Protein AF-A0A0A9YC66-F1 (afdb_monomer)

Structure (mmCIF, N/CA/C/O backbone):
data_AF-A0A0A9YC66-F1
#
_entry.id   AF-A0A0A9YC66-F1
#
loop_
_atom_site.group_PDB
_atom_site.id
_atom_site.type_symbol
_atom_site.label_atom_id
_atom_site.label_alt_id
_atom_site.label_comp_id
_atom_site.label_asym_id
_atom_site.label_entity_id
_atom_site.label_seq_id
_atom_site.pdbx_PDB_ins_code
_atom_site.Cartn_x
_atom_site.Cartn_y
_atom_site.Cartn_z
_atom_site.occupancy
_atom_site.B_iso_or_equiv
_atom_site.auth_seq_id
_atom_site.auth_comp_id
_atom_site.auth_asym_id
_atom_site.auth_atom_id
_atom_site.pdbx_PDB_model_num
ATOM 1 N N . ARG A 1 1 ? 10.408 -22.198 -13.654 1.00 49.47 1 ARG A N 1
ATOM 2 C CA . ARG A 1 1 ? 8.947 -21.934 -13.705 1.00 49.47 1 ARG A CA 1
ATOM 3 C C . ARG A 1 1 ? 8.659 -21.438 -15.119 1.00 49.47 1 ARG A C 1
ATOM 5 O O . ARG A 1 1 ? 8.865 -20.261 -15.370 1.00 49.47 1 ARG A O 1
ATOM 12 N N . ASP A 1 2 ? 8.267 -22.330 -16.029 1.00 57.94 2 ASP A N 1
ATOM 13 C CA . ASP A 1 2 ? 7.979 -21.994 -17.432 1.00 57.94 2 ASP A CA 1
ATOM 14 C C . ASP A 1 2 ? 6.471 -21.823 -17.628 1.00 57.94 2 ASP A C 1
ATOM 16 O O . ASP A 1 2 ? 5.740 -22.777 -17.891 1.00 57.94 2 ASP A O 1
ATOM 20 N N . THR A 1 3 ? 5.976 -20.603 -17.436 1.00 71.38 3 THR A N 1
ATOM 21 C CA . THR A 1 3 ? 4.573 -20.258 -17.704 1.00 71.38 3 THR A CA 1
ATOM 22 C C . THR A 1 3 ? 4.463 -19.600 -19.075 1.00 71.38 3 THR A C 1
ATOM 24 O O . THR A 1 3 ? 5.039 -18.538 -19.286 1.00 71.38 3 THR A O 1
ATOM 27 N N . LYS A 1 4 ? 3.698 -20.204 -19.999 1.00 76.69 4 LYS A N 1
ATOM 28 C CA . LYS A 1 4 ? 3.458 -19.669 -21.359 1.00 76.69 4 LYS A CA 1
ATOM 29 C C . LYS A 1 4 ? 2.699 -18.335 -21.381 1.00 76.69 4 LYS A C 1
ATOM 31 O O . LYS A 1 4 ? 2.768 -17.621 -22.374 1.00 76.69 4 LYS A O 1
ATOM 36 N N . ILE A 1 5 ? 1.949 -18.029 -20.323 1.00 82.88 5 ILE A N 1
ATOM 37 C CA . ILE A 1 5 ? 1.134 -16.819 -20.184 1.00 82.88 5 ILE A CA 1
ATOM 38 C C . ILE A 1 5 ? 1.293 -16.330 -18.744 1.00 82.88 5 ILE A C 1
ATOM 40 O O . ILE A 1 5 ? 1.203 -17.128 -17.810 1.00 82.88 5 ILE A O 1
ATOM 44 N N . SER A 1 6 ? 1.541 -15.034 -18.571 1.00 82.88 6 SER A N 1
ATOM 45 C CA . SER A 1 6 ? 1.666 -14.384 -17.269 1.00 82.88 6 SER A CA 1
ATOM 46 C C . SER A 1 6 ? 0.745 -13.170 -17.182 1.00 82.88 6 SER A C 1
ATOM 48 O O . SER A 1 6 ? 0.393 -12.550 -18.185 1.00 82.88 6 SER A O 1
ATOM 50 N N . SER A 1 7 ? 0.352 -12.834 -15.958 1.00 85.62 7 SER A N 1
ATOM 51 C CA . SER A 1 7 ? -0.355 -11.601 -15.625 1.00 85.62 7 SER A CA 1
ATOM 52 C C . SER A 1 7 ? 0.414 -10.884 -14.527 1.00 85.62 7 SER A C 1
ATOM 54 O O . SER A 1 7 ? 0.885 -11.534 -13.593 1.00 85.62 7 SER A O 1
ATOM 56 N N . TRP A 1 8 ? 0.509 -9.563 -14.618 1.00 87.62 8 TRP A N 1
ATOM 57 C CA . TRP A 1 8 ? 1.162 -8.729 -13.614 1.00 87.62 8 TRP A CA 1
ATOM 58 C C . TRP A 1 8 ? 0.257 -7.579 -13.189 1.00 87.62 8 TRP A C 1
ATOM 60 O O . TRP A 1 8 ? -0.663 -7.164 -13.904 1.00 87.62 8 TRP A O 1
ATOM 70 N N . THR A 1 9 ? 0.522 -7.057 -11.997 1.00 91.69 9 THR A N 1
ATOM 71 C CA . THR A 1 9 ? -0.255 -5.964 -11.422 1.00 91.69 9 THR A CA 1
ATOM 72 C C . THR A 1 9 ? 0.134 -4.647 -12.087 1.00 91.69 9 THR A C 1
ATOM 74 O O . THR A 1 9 ? 1.216 -4.111 -11.872 1.00 91.69 9 THR A O 1
ATOM 77 N N . LYS A 1 10 ? -0.777 -4.075 -12.880 1.00 91.50 10 LYS A N 1
ATOM 78 C CA . LYS A 1 10 ? -0.546 -2.785 -13.552 1.00 91.50 10 LYS A CA 1
ATOM 79 C C . LYS A 1 10 ? -0.500 -1.608 -12.575 1.00 91.50 10 LYS A C 1
ATOM 81 O O . LYS A 1 10 ? 0.281 -0.668 -12.739 1.00 91.50 10 LYS A O 1
ATOM 86 N N . THR A 1 11 ? -1.422 -1.573 -11.615 1.00 95.62 11 THR A N 1
ATOM 87 C CA . THR A 1 11 ? -1.561 -0.465 -10.661 1.00 95.62 11 THR A CA 1
ATOM 88 C C . THR A 1 11 ? -2.307 -0.932 -9.421 1.00 95.62 11 THR A C 1
ATOM 90 O O . THR A 1 11 ? -3.395 -1.491 -9.532 1.00 95.62 11 THR A O 1
ATOM 93 N N . VAL A 1 12 ? -1.772 -0.609 -8.248 1.00 97.62 12 VAL A N 1
ATOM 94 C CA . VAL A 1 12 ? -2.478 -0.700 -6.970 1.00 97.62 12 VAL A CA 1
ATOM 95 C C . VAL A 1 12 ? -3.133 0.653 -6.701 1.00 97.62 12 VAL A C 1
ATOM 97 O O . VAL A 1 12 ? -2.485 1.698 -6.785 1.00 97.62 12 VAL A O 1
ATOM 100 N N . SER A 1 13 ? -4.437 0.654 -6.430 1.00 97.94 13 SER A N 1
ATOM 101 C CA . SER A 1 13 ? -5.196 1.868 -6.106 1.00 97.94 13 SER A CA 1
ATOM 102 C C . SER A 1 13 ? -5.698 1.783 -4.673 1.00 97.94 13 SER A C 1
ATOM 104 O O . SER A 1 13 ? -6.564 0.967 -4.377 1.00 97.94 13 SER A O 1
ATOM 106 N N . ILE A 1 14 ? -5.179 2.643 -3.805 1.00 97.12 14 ILE A N 1
ATOM 107 C CA . ILE A 1 14 ? -5.594 2.758 -2.409 1.00 97.12 14 ILE A CA 1
ATOM 108 C C . ILE A 1 14 ? -6.497 3.986 -2.301 1.00 97.12 14 ILE A C 1
ATOM 110 O O . ILE A 1 14 ? -6.152 5.063 -2.795 1.00 97.12 14 ILE A O 1
ATOM 114 N N . LYS A 1 15 ? -7.659 3.834 -1.668 1.00 96.62 15 LYS A N 1
ATOM 115 C CA . LYS A 1 15 ? -8.588 4.935 -1.400 1.00 96.62 15 LYS A CA 1
ATOM 116 C C . LYS A 1 15 ? -8.879 4.995 0.094 1.00 96.62 15 LYS A C 1
ATOM 118 O O . LYS A 1 15 ? -9.365 4.019 0.654 1.00 96.62 15 LYS A O 1
ATOM 123 N N . ILE A 1 16 ? -8.599 6.138 0.713 1.00 93.00 16 ILE A N 1
ATOM 124 C CA . ILE A 1 16 ? -8.855 6.403 2.134 1.00 93.00 16 ILE A CA 1
ATOM 125 C C . ILE A 1 16 ? -9.626 7.719 2.199 1.00 93.00 16 ILE A C 1
ATOM 127 O O . ILE A 1 16 ? -9.085 8.774 1.878 1.00 93.00 16 ILE A O 1
ATOM 131 N N . GLY A 1 17 ? -10.917 7.655 2.531 1.00 90.56 17 GLY A N 1
ATOM 132 C CA . GLY A 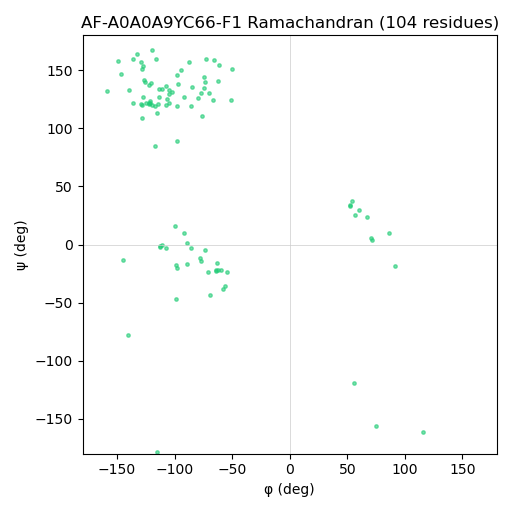1 17 ? -11.802 8.817 2.429 1.00 90.56 17 GLY A CA 1
ATOM 133 C C . GLY A 1 17 ? -11.808 9.406 1.010 1.00 90.56 17 GLY A C 1
ATOM 134 O O . GLY A 1 17 ? -12.181 8.728 0.045 1.00 90.56 17 GLY A O 1
ATOM 135 N N . LEU A 1 18 ? -11.385 10.669 0.890 1.00 91.88 18 LEU A N 1
ATOM 136 C CA . LEU A 1 18 ? -11.236 11.383 -0.386 1.00 91.88 18 LEU A CA 1
ATOM 137 C C . LEU A 1 18 ? -9.848 11.211 -1.019 1.00 91.88 18 LEU A C 1
ATOM 139 O O . LEU A 1 18 ? -9.687 11.467 -2.212 1.00 91.88 18 LEU A O 1
ATOM 143 N N . MET A 1 19 ? -8.857 10.763 -0.246 1.00 93.94 19 MET A N 1
ATOM 144 C CA . MET A 1 19 ? -7.498 10.580 -0.730 1.00 93.94 19 MET A CA 1
ATOM 145 C C . MET A 1 19 ? -7.403 9.340 -1.618 1.00 93.94 19 MET A C 1
ATOM 147 O O . MET A 1 19 ? -7.895 8.260 -1.277 1.00 93.94 19 MET A O 1
ATOM 151 N N . LYS A 1 20 ? -6.730 9.489 -2.760 1.00 97.56 20 LYS A N 1
ATOM 152 C CA . LYS A 1 20 ? -6.438 8.398 -3.692 1.00 97.56 20 LYS A CA 1
ATOM 153 C C . LYS A 1 20 ? -4.938 8.282 -3.910 1.00 97.56 20 LYS A C 1
ATOM 155 O O . LYS A 1 20 ? -4.309 9.217 -4.395 1.00 97.56 20 LYS A O 1
ATOM 160 N N . ILE A 1 21 ? -4.384 7.114 -3.613 1.00 98.12 21 ILE A N 1
ATOM 161 C CA . ILE A 1 21 ? -2.969 6.805 -3.803 1.00 98.12 21 ILE A CA 1
ATOM 162 C C . ILE A 1 21 ? -2.864 5.732 -4.881 1.00 98.12 21 ILE A C 1
ATOM 164 O O . ILE A 1 21 ? -3.518 4.692 -4.810 1.00 98.12 21 ILE A O 1
ATOM 168 N N . ASN A 1 22 ? -2.058 5.986 -5.905 1.00 98.50 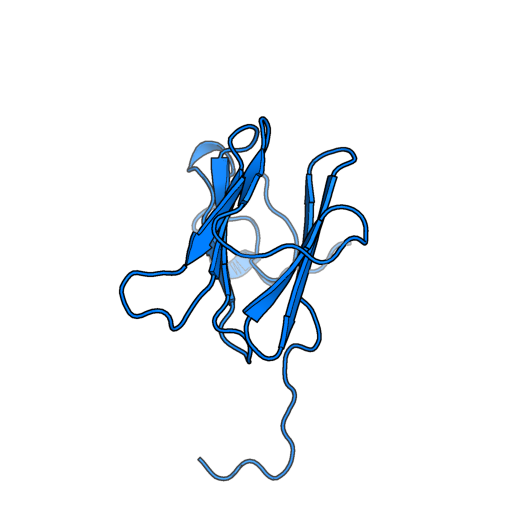22 ASN A N 1
ATOM 169 C CA . ASN A 1 22 ? -1.795 5.036 -6.975 1.00 98.50 22 ASN A CA 1
ATOM 170 C C . ASN A 1 22 ? -0.330 4.614 -6.944 1.00 98.50 22 ASN A C 1
ATOM 172 O O . ASN A 1 22 ? 0.556 5.450 -7.120 1.00 98.50 22 ASN A O 1
ATOM 176 N N . LEU A 1 23 ? -0.099 3.314 -6.781 1.00 98.12 23 LEU A N 1
ATOM 177 C CA . LEU A 1 23 ? 1.217 2.694 -6.864 1.00 98.12 23 LEU A CA 1
ATOM 178 C C . LEU A 1 23 ? 1.311 1.947 -8.194 1.00 98.12 23 LEU A C 1
ATOM 180 O O . LEU A 1 23 ? 0.468 1.108 -8.508 1.00 98.12 23 LEU A O 1
ATOM 184 N N . GLY A 1 24 ? 2.288 2.304 -9.018 1.00 97.31 24 GLY A N 1
ATOM 185 C CA . GLY A 1 24 ? 2.515 1.704 -10.328 1.00 97.31 24 GLY A CA 1
ATOM 186 C C . GLY A 1 24 ? 3.843 0.968 -10.413 1.00 97.31 24 GLY A C 1
ATOM 187 O O . GLY A 1 24 ? 4.618 0.926 -9.455 1.00 97.31 24 GLY A O 1
ATOM 188 N N . GLU A 1 25 ? 4.110 0.434 -11.603 1.00 95.38 25 GLU A N 1
ATOM 189 C CA . GLU A 1 25 ? 5.386 -0.196 -11.945 1.00 95.38 25 GLU A CA 1
ATOM 190 C C . GLU A 1 25 ? 6.586 0.691 -11.587 1.00 9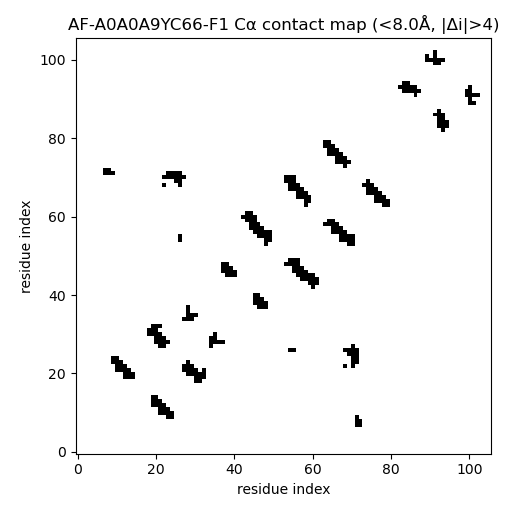5.38 25 GLU A C 1
ATOM 192 O O . GLU A 1 25 ? 6.496 1.928 -11.604 1.00 95.38 25 GLU A O 1
ATOM 197 N N . LYS A 1 26 ? 7.724 0.052 -11.287 1.00 94.31 26 LYS A N 1
ATOM 198 C CA . LYS A 1 26 ? 8.969 0.725 -10.877 1.00 94.31 26 LYS A CA 1
ATOM 199 C C . LYS A 1 26 ? 8.751 1.660 -9.679 1.00 94.31 26 LYS A C 1
ATOM 201 O O . LYS A 1 26 ? 9.304 2.757 -9.641 1.00 94.31 26 LYS A O 1
ATOM 206 N N . ARG A 1 27 ? 7.895 1.237 -8.737 1.00 96.00 27 ARG A N 1
ATOM 207 C CA . ARG A 1 27 ? 7.578 1.949 -7.484 1.00 96.00 27 ARG A CA 1
ATOM 208 C C . ARG A 1 27 ? 7.049 3.376 -7.682 1.00 96.00 27 ARG A C 1
ATOM 210 O O . ARG A 1 27 ? 7.172 4.227 -6.806 1.00 96.00 27 ARG A O 1
ATOM 217 N N . ARG A 1 28 ? 6.435 3.674 -8.832 1.00 97.12 28 ARG A N 1
ATOM 218 C CA . ARG A 1 28 ? 5.880 5.008 -9.103 1.00 97.12 28 ARG A CA 1
ATOM 219 C C . ARG A 1 28 ? 4.704 5.300 -8.169 1.00 97.12 28 ARG A C 1
ATOM 221 O O . ARG A 1 28 ? 3.710 4.583 -8.224 1.00 97.12 28 ARG A O 1
ATOM 228 N N . VAL A 1 29 ? 4.765 6.405 -7.429 1.00 98.38 29 VAL A N 1
ATOM 229 C CA . VAL A 1 29 ? 3.690 6.852 -6.528 1.00 98.38 29 VAL A CA 1
ATOM 230 C C . VAL A 1 29 ? 2.972 8.076 -7.097 1.00 98.38 29 VAL A C 1
ATOM 232 O O . VAL A 1 29 ? 3.606 9.011 -7.595 1.00 98.38 29 VAL A O 1
ATOM 235 N N . LYS A 1 30 ? 1.639 8.079 -7.016 1.00 98.38 30 LYS A N 1
ATOM 236 C CA . LYS A 1 30 ? 0.814 9.281 -7.173 1.00 98.38 30 LYS A CA 1
ATOM 237 C C . LYS A 1 30 ? -0.130 9.454 -5.990 1.00 98.38 30 LYS A C 1
ATOM 239 O O . LYS A 1 30 ? -0.717 8.467 -5.556 1.00 98.38 30 LYS A O 1
ATOM 244 N N . ILE A 1 31 ? -0.336 10.688 -5.543 1.00 97.62 31 ILE A N 1
ATOM 245 C CA . ILE A 1 31 ? -1.332 11.059 -4.531 1.00 97.62 31 ILE A CA 1
ATOM 246 C C . ILE A 1 31 ? -2.276 12.078 -5.170 1.00 97.62 31 ILE A C 1
ATOM 248 O O . ILE A 1 31 ? -1.834 13.079 -5.718 1.00 97.62 31 ILE A O 1
ATOM 252 N N . ASN A 1 32 ? -3.578 11.791 -5.166 1.00 96.81 32 ASN A N 1
ATOM 253 C CA . ASN A 1 32 ? -4.627 12.618 -5.777 1.00 96.81 32 ASN A CA 1
ATOM 254 C C . ASN A 1 32 ? -4.354 12.990 -7.250 1.00 96.81 32 ASN A C 1
ATOM 256 O O . ASN A 1 32 ? -4.727 14.056 -7.722 1.00 96.81 32 ASN A O 1
ATOM 260 N N . GLY A 1 33 ? -3.717 12.078 -7.993 1.00 97.12 33 GLY A N 1
ATOM 261 C CA . GLY A 1 33 ? -3.385 12.249 -9.413 1.00 97.12 33 GLY A CA 1
ATOM 262 C C . GLY A 1 33 ? -2.005 12.858 -9.679 1.00 97.12 33 GLY A C 1
ATOM 263 O O . GLY A 1 33 ? -1.461 12.646 -10.765 1.00 97.12 33 GLY A O 1
ATOM 264 N N . GLU A 1 34 ? -1.400 13.510 -8.688 1.00 97.44 34 GLU A N 1
ATOM 265 C CA . GLU A 1 34 ? -0.071 14.110 -8.783 1.00 97.44 34 GLU A CA 1
ATOM 266 C C . GLU A 1 34 ? 1.022 13.081 -8.484 1.00 97.44 34 GLU A C 1
ATOM 268 O O . GLU A 1 34 ? 0.907 12.293 -7.547 1.00 97.44 34 GLU A O 1
ATOM 273 N N . ARG A 1 35 ? 2.092 13.063 -9.286 1.00 98.00 35 ARG A N 1
ATOM 274 C CA . ARG A 1 35 ? 3.258 12.210 -9.026 1.00 98.00 35 ARG A CA 1
ATOM 275 C C . ARG A 1 35 ? 4.103 12.827 -7.914 1.00 98.00 35 ARG A C 1
ATOM 277 O O . ARG A 1 35 ? 4.485 13.982 -8.028 1.00 98.00 35 ARG A O 1
ATOM 284 N N . VAL A 1 36 ? 4.463 12.023 -6.919 1.00 98.06 36 VAL A N 1
ATOM 285 C CA . VAL A 1 36 ? 5.289 12.450 -5.779 1.00 98.06 36 VAL A CA 1
ATOM 286 C C . VAL A 1 36 ? 6.623 11.703 -5.752 1.00 98.06 36 VAL A C 1
ATOM 288 O O . VAL A 1 36 ? 6.753 10.628 -6.351 1.00 98.06 36 VAL A O 1
ATOM 291 N N . PHE A 1 37 ? 7.608 12.273 -5.062 1.00 96.56 37 PHE A N 1
ATOM 292 C CA . PHE A 1 37 ? 8.858 11.597 -4.714 1.00 96.56 37 PHE A CA 1
ATOM 293 C C . PHE A 1 37 ? 8.767 11.060 -3.287 1.00 96.56 37 PHE A C 1
ATOM 295 O O . PHE A 1 37 ? 8.114 11.661 -2.444 1.00 96.56 37 PHE A O 1
ATOM 302 N N . VAL A 1 38 ? 9.394 9.914 -3.036 1.00 96.75 38 VAL A N 1
ATOM 303 C CA . VAL A 1 38 ? 9.415 9.263 -1.721 1.00 96.75 38 VAL A CA 1
ATOM 304 C C . VAL A 1 38 ? 10.731 9.646 -1.017 1.00 96.75 38 VAL A C 1
ATOM 306 O O . VAL A 1 38 ? 11.763 9.665 -1.692 1.00 96.75 38 VAL A O 1
ATOM 309 N N . PRO A 1 39 ? 10.736 9.957 0.295 1.00 97.56 39 PRO A N 1
ATOM 310 C CA . PRO A 1 39 ? 9.602 9.911 1.219 1.00 97.56 39 PRO A CA 1
ATOM 311 C C . PRO A 1 39 ? 8.605 11.059 1.021 1.00 97.56 39 PRO A C 1
ATOM 313 O O . PRO A 1 39 ? 8.987 12.193 0.751 1.00 97.56 39 PRO A O 1
ATOM 316 N N . GLU A 1 40 ? 7.324 10.753 1.214 1.00 97.81 40 GLU A N 1
ATOM 317 C CA . GLU A 1 40 ? 6.228 11.720 1.167 1.00 97.81 40 GLU A CA 1
ATOM 318 C C . GLU A 1 40 ? 5.377 11.572 2.432 1.00 97.81 40 GLU A C 1
ATOM 320 O O . GLU A 1 40 ? 4.847 10.499 2.723 1.00 97.81 40 GLU A O 1
ATOM 325 N N . ILE A 1 41 ? 5.264 12.648 3.209 1.00 97.31 41 ILE A N 1
ATOM 326 C CA . ILE A 1 41 ? 4.583 12.649 4.504 1.00 97.31 41 ILE A CA 1
ATOM 327 C C . ILE A 1 41 ? 3.436 13.649 4.439 1.00 97.31 41 ILE A C 1
ATOM 329 O O . ILE A 1 41 ? 3.629 14.850 4.261 1.00 97.31 41 ILE A O 1
ATOM 333 N N . ARG A 1 42 ? 2.220 13.148 4.648 1.00 95.00 42 ARG A N 1
ATOM 334 C CA . ARG A 1 42 ? 0.995 13.940 4.758 1.00 95.00 42 ARG A CA 1
ATOM 335 C C . ARG A 1 42 ? 0.353 13.716 6.139 1.00 95.00 42 ARG A C 1
ATOM 337 O O . ARG A 1 42 ? 0.745 12.793 6.868 1.00 95.00 42 ARG A O 1
ATOM 344 N N . PRO A 1 43 ? -0.630 14.543 6.537 1.00 94.50 43 PRO A N 1
ATOM 345 C CA . PRO A 1 43 ? -1.352 14.345 7.795 1.00 94.50 43 PRO A CA 1
ATOM 346 C C . PRO A 1 43 ? -2.016 12.964 7.910 1.00 94.50 43 PRO A C 1
ATOM 348 O O . PRO A 1 43 ? -2.000 12.370 8.980 1.00 94.50 43 PRO A O 1
ATOM 351 N N . GLU A 1 44 ? -2.529 12.423 6.802 1.00 94.56 44 GLU A N 1
ATOM 352 C CA . GLU A 1 44 ? -3.314 11.177 6.784 1.00 94.56 44 GLU A CA 1
ATOM 353 C C . GLU A 1 44 ? -2.494 9.931 6.409 1.00 94.56 44 GLU A C 1
ATOM 355 O O . GLU A 1 44 ? -2.903 8.804 6.704 1.00 94.56 44 GLU A O 1
ATOM 360 N N . VAL A 1 45 ? -1.342 10.115 5.754 1.00 97.00 45 VAL A N 1
ATOM 361 C CA . VAL A 1 45 ? -0.545 9.021 5.187 1.00 97.00 45 VAL A CA 1
ATOM 362 C C . VAL A 1 45 ? 0.954 9.307 5.233 1.00 97.00 45 VAL A C 1
ATOM 364 O O . VAL A 1 45 ? 1.389 10.451 5.093 1.00 97.00 45 VAL A O 1
ATOM 367 N N . ILE A 1 46 ? 1.744 8.253 5.412 1.00 98.12 46 ILE A N 1
ATOM 368 C CA . ILE A 1 46 ? 3.194 8.239 5.215 1.00 98.12 46 ILE A CA 1
ATOM 369 C C . ILE A 1 46 ? 3.490 7.320 4.036 1.00 98.12 46 ILE A C 1
ATOM 371 O O . ILE A 1 46 ? 2.952 6.217 3.968 1.00 98.12 46 ILE A O 1
ATOM 375 N N . VAL A 1 47 ? 4.338 7.767 3.118 1.00 98.31 47 VAL A N 1
ATOM 376 C CA . VAL A 1 47 ? 4.879 6.939 2.043 1.00 98.31 47 VAL A CA 1
ATOM 377 C C . VAL A 1 47 ? 6.398 6.936 2.152 1.00 98.31 47 VAL A C 1
ATOM 379 O O . VAL A 1 47 ? 7.023 7.996 2.094 1.00 98.31 47 VAL A O 1
ATOM 382 N N . THR A 1 48 ? 6.994 5.758 2.304 1.00 98.44 48 THR A N 1
ATOM 383 C CA . THR A 1 48 ? 8.440 5.550 2.492 1.00 98.44 48 THR A CA 1
ATOM 384 C C . THR A 1 48 ? 8.964 4.443 1.581 1.00 98.44 48 THR A C 1
ATOM 386 O O . THR A 1 48 ? 8.190 3.679 1.005 1.00 98.44 48 THR A O 1
ATOM 389 N N . GLU A 1 49 ? 10.285 4.371 1.414 1.00 97.44 49 GLU A N 1
ATOM 390 C CA . GLU A 1 49 ? 10.945 3.197 0.835 1.00 97.44 49 GLU A CA 1
ATOM 391 C C . GLU A 1 49 ? 11.405 2.263 1.956 1.00 97.44 49 GLU A C 1
ATOM 393 O O . GLU A 1 49 ? 11.736 2.716 3.054 1.00 97.44 49 GLU A O 1
ATOM 398 N N . THR A 1 50 ? 11.446 0.963 1.675 1.00 97.00 50 THR A N 1
ATOM 399 C CA . THR A 1 50 ? 12.106 -0.012 2.551 1.00 97.00 50 THR A CA 1
ATOM 400 C C . THR A 1 50 ? 13.617 0.228 2.601 1.00 97.00 50 THR A C 1
ATOM 402 O O . THR A 1 50 ? 14.188 0.836 1.695 1.00 97.00 50 THR A O 1
ATOM 405 N N . GLU A 1 51 ? 14.292 -0.260 3.646 1.00 95.31 51 GLU A N 1
ATOM 406 C CA . GLU A 1 51 ? 15.744 -0.072 3.826 1.00 95.31 51 GLU A CA 1
ATOM 407 C C . GLU A 1 51 ? 16.567 -0.625 2.653 1.00 95.31 51 GLU A C 1
ATOM 409 O O . GLU A 1 51 ? 17.526 0.005 2.207 1.00 95.31 51 GLU A O 1
ATOM 414 N N . ASP A 1 52 ? 16.146 -1.765 2.100 1.00 95.06 52 ASP A N 1
ATOM 415 C CA . ASP A 1 52 ? 16.740 -2.384 0.910 1.00 95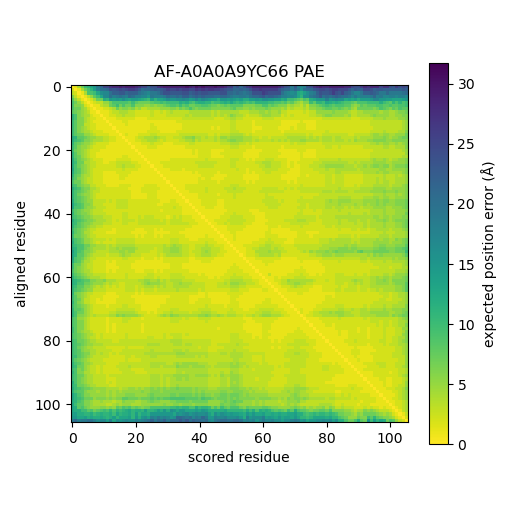.06 52 ASP A CA 1
ATOM 416 C C . ASP A 1 52 ? 16.396 -1.654 -0.402 1.00 95.06 52 ASP A C 1
ATOM 418 O O . ASP A 1 52 ? 16.894 -2.013 -1.468 1.00 95.06 52 ASP A O 1
ATOM 422 N N . ARG A 1 53 ? 15.539 -0.626 -0.326 1.00 92.56 53 ARG A N 1
ATOM 423 C CA . ARG A 1 53 ? 15.021 0.172 -1.441 1.00 92.56 53 ARG A CA 1
ATOM 424 C C . ARG A 1 53 ? 14.411 -0.671 -2.556 1.00 92.56 53 ARG A C 1
ATOM 426 O O . ARG A 1 53 ? 14.491 -0.280 -3.722 1.00 92.56 53 ARG A O 1
ATOM 433 N N . ASN A 1 54 ? 13.798 -1.805 -2.225 1.00 95.69 54 ASN A N 1
ATOM 434 C CA . ASN A 1 54 ? 13.101 -2.645 -3.199 1.00 95.69 54 ASN A CA 1
ATOM 435 C C . ASN A 1 54 ? 11.591 -2.422 -3.209 1.00 95.69 54 ASN A C 1
ATOM 437 O O . ASN A 1 54 ? 10.947 -2.760 -4.198 1.00 95.69 54 ASN A O 1
ATOM 441 N N . SER A 1 55 ? 11.025 -1.819 -2.162 1.00 98.06 55 SER A N 1
ATOM 442 C CA . SER A 1 55 ? 9.582 -1.610 -2.038 1.00 98.06 55 SER A CA 1
ATOM 443 C C . SER A 1 55 ? 9.230 -0.210 -1.545 1.00 98.06 55 SER A C 1
ATOM 445 O O . SER A 1 55 ? 10.042 0.488 -0.940 1.00 98.06 55 SER A O 1
ATOM 447 N N . VAL A 1 56 ? 7.987 0.189 -1.807 1.00 98.31 56 VAL A N 1
ATOM 448 C CA . VAL A 1 56 ? 7.340 1.354 -1.199 1.00 98.31 56 VAL A CA 1
ATOM 449 C C . VAL A 1 56 ? 6.349 0.871 -0.151 1.00 98.31 56 VAL A C 1
ATOM 451 O O . VAL A 1 56 ? 5.541 -0.016 -0.428 1.00 98.31 56 VAL A O 1
ATOM 454 N N . LEU A 1 57 ? 6.393 1.485 1.026 1.00 98.56 57 LEU A N 1
ATOM 455 C CA . LEU A 1 57 ? 5.447 1.278 2.111 1.00 98.56 57 LEU A CA 1
ATOM 456 C C . LEU A 1 57 ? 4.523 2.495 2.215 1.00 98.56 57 LEU A C 1
ATOM 458 O O . LEU A 1 57 ? 4.982 3.628 2.338 1.00 98.56 57 LEU A O 1
ATOM 462 N N . VAL A 1 58 ? 3.215 2.257 2.166 1.00 98.44 58 VAL A N 1
ATOM 463 C CA . VAL A 1 58 ? 2.174 3.254 2.436 1.00 98.44 58 VAL A CA 1
ATOM 464 C C . VAL A 1 58 ? 1.545 2.935 3.784 1.00 98.44 58 VAL A C 1
ATOM 466 O O . VAL A 1 58 ? 0.966 1.864 3.939 1.00 98.44 58 VAL A O 1
ATOM 469 N N . GLU A 1 59 ? 1.607 3.858 4.738 1.00 98.31 59 GLU A N 1
ATOM 470 C CA . GLU A 1 59 ? 1.015 3.711 6.071 1.00 98.31 59 GLU A CA 1
ATOM 471 C C . GLU A 1 59 ? -0.067 4.765 6.292 1.00 98.31 59 GLU A C 1
ATOM 473 O O . GLU A 1 59 ? 0.203 5.969 6.274 1.00 98.31 59 GLU A O 1
ATOM 478 N N . SER A 1 60 ? -1.304 4.329 6.531 1.00 97.31 60 SER A N 1
ATOM 479 C CA . SER A 1 60 ? -2.370 5.240 6.936 1.00 97.31 60 SER A CA 1
ATOM 480 C C . SER A 1 60 ? -2.271 5.569 8.420 1.00 97.31 60 SER A C 1
ATOM 482 O O . SER A 1 60 ? -2.343 4.681 9.267 1.00 97.31 60 SER A O 1
ATOM 484 N N . LYS A 1 61 ? -2.225 6.864 8.735 1.00 96.00 61 LYS A N 1
ATOM 485 C CA . LYS A 1 61 ? -2.321 7.376 10.111 1.00 96.00 61 LYS A CA 1
ATOM 486 C C . LYS A 1 61 ? -3.753 7.380 10.654 1.00 96.00 61 LYS A C 1
ATOM 488 O O . LYS A 1 61 ? -3.940 7.566 11.848 1.00 96.00 61 LYS A O 1
ATOM 493 N N . VAL A 1 62 ? -4.751 7.210 9.782 1.00 94.62 62 VAL A N 1
ATOM 494 C CA . VAL A 1 62 ? -6.178 7.327 10.126 1.00 94.62 62 VAL A CA 1
ATOM 495 C C . VAL A 1 62 ? -6.809 5.958 10.359 1.00 94.62 62 VAL A C 1
ATOM 497 O O . VAL A 1 62 ? -7.508 5.769 11.345 1.00 94.62 62 VAL A O 1
ATOM 500 N N . VAL A 1 63 ? -6.562 5.001 9.456 1.00 94.25 63 VAL A N 1
ATOM 501 C CA . VAL A 1 63 ? -7.183 3.662 9.503 1.00 94.25 63 VAL A CA 1
ATOM 502 C C . VAL A 1 63 ? -6.214 2.548 9.915 1.00 94.25 63 VAL A C 1
ATOM 504 O O . VAL A 1 63 ? -6.620 1.394 10.010 1.00 94.25 63 VAL A O 1
ATOM 507 N N . GLY A 1 64 ? -4.929 2.866 10.121 1.00 95.06 64 GLY A N 1
ATOM 508 C CA . GLY A 1 64 ? -3.901 1.912 10.559 1.00 95.06 64 GLY A CA 1
ATOM 509 C C . GLY A 1 64 ? -3.477 0.872 9.513 1.00 95.06 64 GLY A C 1
ATOM 510 O O . GLY A 1 64 ? -2.676 -0.009 9.816 1.00 95.06 64 GLY A O 1
ATOM 511 N N . ILE A 1 65 ? -4.001 0.956 8.286 1.00 95.94 65 ILE A N 1
ATOM 512 C CA . ILE A 1 65 ? -3.678 0.045 7.180 1.00 95.94 65 ILE A CA 1
ATOM 513 C C . ILE A 1 65 ? -2.281 0.348 6.638 1.00 95.94 65 ILE A C 1
ATOM 515 O O . ILE A 1 65 ? -1.922 1.515 6.449 1.00 95.94 65 ILE A O 1
ATOM 519 N N . LYS A 1 66 ? -1.531 -0.710 6.318 1.00 98.38 66 LYS A N 1
ATOM 520 C CA . LYS A 1 66 ? -0.236 -0.637 5.639 1.00 98.38 66 LYS A CA 1
ATOM 521 C C . LYS A 1 66 ? -0.273 -1.399 4.319 1.00 98.38 66 LYS A C 1
ATOM 523 O O . LYS A 1 66 ? -0.836 -2.490 4.253 1.00 98.38 66 LYS A O 1
ATOM 528 N N . VAL A 1 67 ? 0.333 -0.833 3.281 1.00 98.38 67 VAL A N 1
ATOM 529 C CA . VAL A 1 67 ? 0.445 -1.457 1.957 1.00 98.38 67 VAL A CA 1
ATOM 530 C C . VAL A 1 67 ? 1.898 -1.438 1.508 1.00 98.38 67 VAL A C 1
ATOM 532 O O . VAL A 1 67 ? 2.478 -0.363 1.367 1.00 98.38 67 VAL A O 1
ATOM 535 N N . LEU A 1 68 ? 2.463 -2.618 1.263 1.00 98.50 68 LEU A N 1
ATOM 536 C CA . LEU A 1 68 ? 3.818 -2.802 0.753 1.00 98.50 68 LEU A CA 1
ATOM 537 C C . LEU A 1 68 ? 3.760 -3.205 -0.723 1.00 98.50 68 LEU A C 1
ATOM 539 O O . LEU A 1 68 ? 3.029 -4.123 -1.097 1.00 98.50 68 LEU A O 1
ATOM 543 N N . TRP A 1 69 ? 4.521 -2.507 -1.562 1.00 98.31 69 TRP A N 1
ATOM 544 C CA . TRP A 1 69 ? 4.515 -2.689 -3.011 1.00 98.31 69 TRP A CA 1
ATOM 545 C C . TRP A 1 69 ? 5.932 -2.694 -3.581 1.00 98.31 69 TRP A C 1
ATOM 547 O O . TRP A 1 69 ? 6.651 -1.701 -3.462 1.00 98.31 69 TRP A O 1
ATOM 557 N N . ASP A 1 70 ? 6.305 -3.777 -4.263 1.00 97.06 70 ASP A N 1
ATOM 558 C CA . ASP A 1 70 ? 7.644 -3.963 -4.848 1.00 97.06 70 ASP A CA 1
ATOM 559 C C . ASP A 1 70 ? 7.859 -3.197 -6.169 1.00 97.06 70 ASP A C 1
ATOM 561 O O . ASP A 1 70 ? 8.974 -3.079 -6.676 1.00 97.06 70 ASP A O 1
ATOM 565 N N . GLY A 1 71 ? 6.795 -2.653 -6.766 1.00 96.31 71 GLY A N 1
ATOM 566 C CA . GLY A 1 71 ? 6.877 -2.040 -8.091 1.00 96.31 71 GLY A CA 1
ATOM 567 C C . GLY A 1 71 ? 6.708 -3.010 -9.257 1.00 96.31 71 GLY A C 1
ATOM 568 O O . GLY A 1 71 ? 6.956 -2.589 -10.389 1.00 96.31 71 GLY A O 1
ATOM 569 N N . ASN A 1 72 ? 6.306 -4.257 -9.015 1.00 93.88 72 ASN A N 1
ATOM 570 C CA . ASN A 1 72 ? 6.107 -5.276 -10.037 1.00 93.88 72 ASN A CA 1
ATOM 571 C C . ASN A 1 72 ? 4.866 -6.145 -9.786 1.00 93.88 72 ASN A C 1
ATOM 573 O O . ASN A 1 72 ? 3.866 -5.995 -10.480 1.00 93.88 72 ASN A O 1
ATOM 577 N N . SER A 1 73 ? 4.926 -7.108 -8.869 1.00 91.25 73 SER A N 1
ATOM 578 C CA . SER A 1 73 ? 3.847 -8.096 -8.701 1.00 91.25 73 SER A CA 1
ATOM 579 C C . SER A 1 73 ? 3.626 -8.513 -7.254 1.00 91.25 73 SER A C 1
ATOM 581 O O . SER A 1 73 ? 2.585 -9.102 -6.962 1.00 91.25 73 SER A O 1
ATOM 583 N N . PHE A 1 74 ? 4.551 -8.199 -6.347 1.00 94.75 74 PHE A N 1
ATOM 584 C CA . PHE A 1 74 ? 4.365 -8.457 -4.931 1.00 94.75 74 PHE A CA 1
ATOM 585 C C . PHE A 1 74 ? 3.614 -7.299 -4.269 1.00 94.75 74 PHE A C 1
ATOM 587 O O . PHE A 1 74 ? 4.071 -6.155 -4.248 1.00 94.75 74 PHE A O 1
ATOM 594 N N . LEU A 1 75 ? 2.450 -7.626 -3.714 1.00 96.88 75 LEU A N 1
ATOM 595 C CA . LEU A 1 75 ? 1.608 -6.730 -2.938 1.00 96.88 75 LEU A CA 1
ATOM 596 C C . LEU A 1 75 ? 1.287 -7.404 -1.610 1.00 96.88 75 LEU A C 1
ATOM 598 O O . LEU A 1 75 ? 0.740 -8.505 -1.593 1.00 96.88 75 LEU A O 1
ATOM 602 N N . GLU A 1 76 ? 1.551 -6.701 -0.518 1.00 97.69 76 GLU A N 1
ATOM 603 C CA . GLU A 1 76 ? 1.127 -7.109 0.815 1.00 97.69 76 GLU A CA 1
ATOM 604 C C . GLU A 1 76 ? 0.267 -6.012 1.442 1.00 97.69 76 GLU A C 1
ATOM 606 O O . GLU A 1 76 ? 0.566 -4.819 1.337 1.00 97.69 76 GLU A O 1
ATOM 611 N N . VAL A 1 77 ? -0.821 -6.424 2.091 1.00 97.62 77 VAL A N 1
ATOM 612 C CA . VAL A 1 77 ? -1.718 -5.538 2.830 1.00 97.62 77 VAL A CA 1
ATOM 613 C C . VAL A 1 77 ? -1.778 -6.024 4.269 1.00 97.62 77 VAL A C 1
ATOM 615 O O . VAL A 1 77 ? -2.182 -7.153 4.530 1.00 97.62 77 VAL A O 1
ATOM 618 N N . SER A 1 78 ? -1.403 -5.149 5.194 1.00 98.19 78 SER A N 1
ATOM 619 C CA . SER A 1 78 ? -1.479 -5.387 6.632 1.00 98.19 78 SER A CA 1
ATOM 620 C C . SER A 1 78 ? -2.556 -4.497 7.244 1.00 98.19 78 SER A C 1
ATOM 622 O O . SER A 1 78 ? -2.614 -3.296 6.969 1.00 98.19 78 SER A O 1
ATOM 624 N N . VAL A 1 79 ? -3.404 -5.079 8.092 1.00 97.50 79 VAL A N 1
ATOM 625 C CA . VAL A 1 79 ? -4.480 -4.367 8.795 1.00 97.50 79 VAL A CA 1
ATOM 626 C C . VAL A 1 79 ? -4.419 -4.639 10.302 1.00 97.50 79 VAL A C 1
ATOM 628 O O . VAL A 1 79 ? -3.985 -5.720 10.707 1.00 97.50 79 VAL A O 1
ATOM 631 N N . PRO A 1 80 ? -4.868 -3.701 11.152 1.00 97.62 80 PRO A N 1
ATOM 632 C CA . PRO A 1 80 ? -5.007 -3.951 12.583 1.00 97.62 80 PRO A CA 1
ATOM 633 C C . PRO A 1 80 ? -6.013 -5.075 12.897 1.00 97.62 80 PRO A C 1
ATOM 635 O O . PRO A 1 80 ? -6.968 -5.314 12.156 1.00 97.62 80 PRO A O 1
ATOM 638 N N . ALA A 1 81 ? -5.848 -5.733 14.048 1.00 96.75 81 ALA A N 1
ATOM 639 C CA . ALA A 1 81 ? -6.716 -6.837 14.482 1.00 96.75 81 ALA A CA 1
ATOM 640 C C . ALA A 1 81 ? -8.203 -6.443 14.625 1.00 96.75 81 ALA A C 1
ATOM 642 O O . ALA A 1 81 ? -9.086 -7.294 14.534 1.00 96.75 81 ALA A O 1
ATOM 643 N N . GLU A 1 82 ? -8.496 -5.151 14.799 1.00 97.06 82 GLU A N 1
ATOM 644 C CA . GLU A 1 82 ? -9.858 -4.612 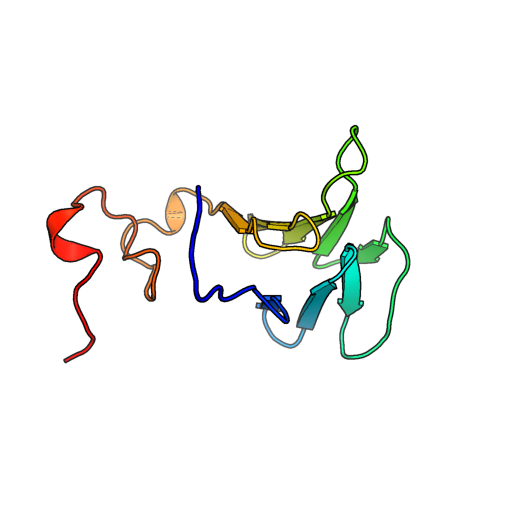14.906 1.00 97.06 82 GLU A CA 1
ATOM 645 C C . GLU A 1 82 ? -10.714 -4.803 13.639 1.00 97.06 82 GLU A C 1
ATOM 647 O O . GLU A 1 82 ? -11.942 -4.674 13.706 1.00 97.06 82 GLU A O 1
ATOM 652 N N . TYR A 1 83 ? -10.082 -5.123 12.503 1.00 96.94 83 TYR A N 1
ATOM 653 C CA . TYR A 1 83 ? -10.737 -5.416 11.226 1.00 96.94 83 TYR A CA 1
ATOM 654 C C . TYR A 1 83 ? -11.182 -6.877 11.076 1.00 96.94 83 TYR A C 1
ATOM 656 O O . TYR A 1 83 ? -11.810 -7.225 10.076 1.00 96.94 83 TYR A O 1
ATOM 664 N N . LYS A 1 84 ? -10.898 -7.742 12.056 1.00 96.94 84 LYS A N 1
ATOM 665 C CA . LYS A 1 84 ? -11.356 -9.137 12.073 1.00 96.94 84 LYS A CA 1
ATOM 666 C C . LYS A 1 84 ? -12.867 -9.236 11.841 1.00 96.94 84 LYS A C 1
ATOM 668 O O . LYS A 1 84 ? -13.649 -8.625 12.568 1.00 96.94 84 LYS A O 1
ATOM 673 N N . GLY A 1 85 ? -13.275 -10.009 10.834 1.00 95.88 85 GLY A N 1
ATOM 674 C CA . GLY A 1 85 ? -14.680 -10.192 10.453 1.00 95.88 85 GLY A CA 1
ATOM 675 C C . GLY A 1 85 ? -15.336 -8.968 9.799 1.00 95.88 85 GLY A C 1
ATOM 676 O O . GLY A 1 85 ? -16.539 -8.993 9.557 1.00 95.88 85 GLY A O 1
ATOM 677 N N . LYS A 1 86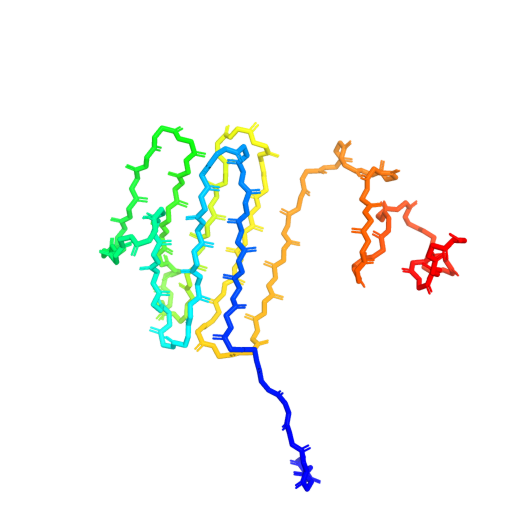 ? -14.576 -7.899 9.524 1.00 95.38 86 LYS A N 1
ATOM 678 C CA . LYS A 1 86 ? -15.058 -6.651 8.901 1.00 95.38 86 LYS A CA 1
ATOM 679 C C . LYS A 1 86 ? -14.485 -6.422 7.501 1.00 95.38 86 LYS A C 1
ATOM 681 O O . LYS A 1 86 ? -14.793 -5.410 6.874 1.00 95.38 86 LYS A O 1
ATOM 686 N N . LEU A 1 87 ? -13.629 -7.325 7.024 1.00 94.88 87 LEU A N 1
ATOM 687 C CA . LEU A 1 87 ? -13.064 -7.263 5.679 1.00 94.88 87 LEU A CA 1
ATOM 688 C C . LEU A 1 87 ? -13.971 -7.957 4.662 1.00 94.88 87 LEU A C 1
ATOM 690 O O . LEU A 1 87 ? -14.780 -8.820 4.998 1.00 94.88 87 LEU A O 1
ATOM 694 N N . CYS A 1 88 ? -13.810 -7.570 3.402 1.00 92.94 88 CYS A N 1
ATOM 695 C CA . CYS A 1 88 ? -14.403 -8.244 2.259 1.00 92.94 88 CYS A CA 1
ATOM 696 C C . CYS A 1 88 ? -13.494 -8.085 1.032 1.00 92.94 88 CYS A C 1
ATOM 698 O O . CYS A 1 88 ? -12.696 -7.148 0.953 1.00 92.94 88 CYS A O 1
ATOM 700 N N . GLY A 1 89 ? -13.635 -8.988 0.061 1.00 93.06 89 GLY A N 1
ATOM 701 C CA . GLY A 1 89 ? -12.857 -8.991 -1.178 1.00 93.06 89 GLY A CA 1
ATOM 702 C C . GLY A 1 89 ? -11.966 -10.223 -1.304 1.00 93.06 89 GLY A C 1
ATOM 703 O O . GLY A 1 89 ? -12.184 -11.230 -0.641 1.00 93.06 89 GLY A O 1
ATOM 704 N N . LEU A 1 90 ? -10.957 -10.138 -2.173 1.00 93.12 90 LEU A N 1
ATOM 705 C CA . LEU A 1 90 ? -10.108 -11.280 -2.541 1.00 93.12 90 LEU A CA 1
ATOM 706 C C . LEU A 1 90 ? -9.282 -11.851 -1.377 1.00 93.12 90 LEU A C 1
ATOM 708 O O . LEU A 1 90 ? -8.870 -13.003 -1.446 1.00 93.12 90 LEU A O 1
ATOM 712 N N . CYS A 1 91 ? -9.038 -11.060 -0.329 1.00 94.19 91 CYS A N 1
ATOM 713 C CA . CYS A 1 91 ? -8.286 -11.482 0.856 1.00 94.19 91 CYS A CA 1
ATOM 714 C C . CYS A 1 91 ? -9.178 -12.059 1.972 1.00 94.19 91 CYS A C 1
ATOM 716 O O . CYS A 1 91 ? -8.698 -12.237 3.090 1.00 94.19 91 CYS A O 1
ATOM 718 N N . GLY A 1 92 ? -10.462 -12.309 1.696 1.00 95.19 92 GLY A N 1
ATOM 719 C CA . GLY A 1 92 ? -11.395 -12.876 2.667 1.00 95.19 92 GLY A CA 1
ATOM 720 C C . GLY A 1 92 ? -11.865 -11.886 3.734 1.00 95.19 92 GLY A C 1
ATOM 721 O O . GLY A 1 92 ? -11.883 -10.668 3.521 1.00 95.19 92 GLY A O 1
ATOM 722 N N . ASN A 1 93 ? -12.291 -12.418 4.881 1.00 95.69 93 ASN A N 1
ATOM 723 C CA . ASN A 1 93 ? -12.929 -11.641 5.957 1.00 95.69 93 ASN A CA 1
ATOM 724 C C . ASN A 1 93 ? -12.078 -11.547 7.242 1.00 95.69 93 ASN A C 1
ATOM 726 O O . ASN A 1 93 ? -12.476 -10.881 8.203 1.00 95.69 93 ASN A O 1
ATOM 730 N N . PHE A 1 94 ? -10.909 -12.199 7.261 1.00 96.56 94 PHE A N 1
ATOM 731 C CA . PHE A 1 94 ? -9.953 -12.196 8.370 1.00 96.56 94 PHE A CA 1
ATOM 732 C C . PHE A 1 94 ? -10.512 -12.743 9.702 1.00 96.56 94 PHE A C 1
ATOM 734 O O . PHE A 1 94 ? -10.078 -12.331 10.773 1.00 96.56 94 PHE A O 1
ATOM 741 N N . ASN A 1 95 ? -11.468 -13.680 9.683 1.00 96.38 95 ASN A N 1
ATOM 742 C CA . ASN A 1 95 ? -12.074 -14.267 10.893 1.00 96.38 95 ASN A CA 1
ATOM 743 C C . ASN A 1 95 ? -11.345 -15.523 11.449 1.00 96.38 95 ASN A C 1
ATOM 745 O O . ASN A 1 95 ? -11.771 -16.065 12.471 1.00 96.38 95 ASN A O 1
ATOM 749 N N . HIS A 1 96 ? -10.236 -15.942 10.825 1.00 95.38 96 HIS A N 1
ATOM 750 C CA . HIS A 1 96 ? -9.494 -17.202 11.049 1.00 95.38 96 HIS A CA 1
ATOM 751 C C . HIS A 1 96 ? -10.230 -18.492 10.653 1.00 95.38 96 HIS A C 1
ATOM 753 O O . HIS A 1 96 ? -9.905 -19.568 11.157 1.00 95.38 96 HIS A O 1
ATOM 759 N N . LEU A 1 97 ? -11.198 -18.414 9.743 1.00 96.06 97 LEU A N 1
ATOM 760 C CA . LEU A 1 97 ? -11.887 -19.565 9.167 1.00 96.06 97 LEU A CA 1
ATOM 761 C C . LEU A 1 97 ? -11.617 -19.628 7.655 1.00 96.06 97 LEU A C 1
ATOM 763 O O . LEU A 1 97 ? -12.476 -19.246 6.867 1.00 96.06 97 LEU A O 1
ATOM 767 N N . PRO A 1 98 ? -10.492 -20.228 7.214 1.00 93.69 98 PRO A N 1
ATOM 768 C CA . PRO A 1 98 ?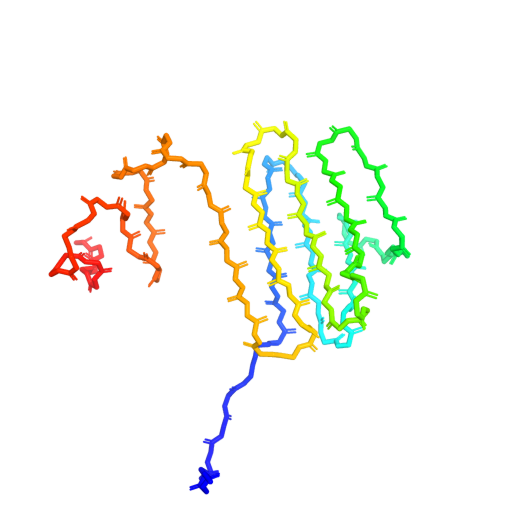 -10.092 -20.248 5.799 1.00 93.69 98 PRO A CA 1
ATOM 769 C C . PRO A 1 98 ? -11.147 -20.800 4.831 1.00 93.69 98 PRO A C 1
ATOM 771 O O . PRO A 1 98 ? -11.150 -20.496 3.642 1.00 93.69 98 PRO A O 1
ATOM 774 N N . ARG A 1 99 ? -12.061 -21.633 5.341 1.00 94.69 99 ARG A N 1
ATOM 775 C CA . ARG A 1 99 ? -13.162 -22.228 4.576 1.00 94.69 99 ARG A CA 1
ATOM 776 C C . ARG A 1 99 ? -14.155 -21.210 4.010 1.00 94.69 99 ARG A C 1
ATOM 778 O O . ARG A 1 99 ? -14.898 -21.571 3.103 1.00 94.69 99 ARG A O 1
ATOM 785 N N . ASP A 1 100 ? -14.233 -20.000 4.568 1.00 93.38 100 ASP A N 1
ATOM 786 C CA . ASP A 1 100 ? -15.195 -18.979 4.140 1.00 93.38 100 ASP A CA 1
ATOM 787 C C . ASP A 1 100 ? -14.564 -17.764 3.439 1.00 93.38 100 ASP A C 1
ATOM 789 O O . ASP A 1 100 ? -15.298 -16.913 2.936 1.00 93.38 100 ASP A O 1
ATOM 793 N N . ASP A 1 101 ? -13.237 -17.737 3.290 1.00 93.38 101 ASP A N 1
ATOM 794 C CA . ASP A 1 101 ? -12.514 -16.600 2.707 1.00 93.38 101 ASP A CA 1
ATOM 795 C C . ASP A 1 101 ? -12.729 -16.437 1.192 1.00 93.38 101 ASP A C 1
ATOM 797 O O . ASP A 1 101 ? -12.602 -15.333 0.667 1.00 93.38 101 ASP A O 1
ATOM 801 N N . LEU A 1 102 ? -13.091 -17.511 0.479 1.00 92.50 102 LEU A N 1
ATOM 802 C CA . LEU A 1 102 ? -13.373 -17.483 -0.967 1.00 92.50 102 LEU A CA 1
ATOM 803 C C . LEU A 1 102 ? -14.873 -17.440 -1.294 1.00 92.50 102 LEU A C 1
ATOM 805 O O . LEU A 1 102 ? -15.272 -17.728 -2.424 1.00 92.50 102 LEU A O 1
ATOM 809 N N . ARG A 1 103 ? -15.727 -17.108 -0.318 1.00 85.69 103 ARG A N 1
ATOM 810 C CA . ARG A 1 103 ? -17.168 -16.968 -0.563 1.00 85.69 103 ARG A CA 1
ATOM 811 C C . ARG A 1 103 ? -17.437 -15.730 -1.413 1.00 85.69 103 ARG A C 1
ATOM 813 O O . ARG A 1 103 ? -16.961 -14.635 -1.118 1.00 85.69 103 ARG A O 1
ATOM 820 N N . THR A 1 104 ? -18.225 -15.906 -2.467 1.00 84.38 104 THR A N 1
ATOM 821 C CA . THR A 1 104 ? -18.735 -14.795 -3.271 1.00 84.38 104 THR A CA 1
ATOM 822 C C . THR A 1 104 ? -19.813 -14.039 -2.499 1.00 84.38 104 THR A C 1
ATOM 824 O O . THR A 1 104 ? -20.407 -14.575 -1.563 1.00 84.38 104 THR A O 1
ATOM 827 N N . ARG A 1 105 ? -20.079 -12.788 -2.891 1.00 78.75 105 ARG A N 1
ATOM 828 C CA . ARG A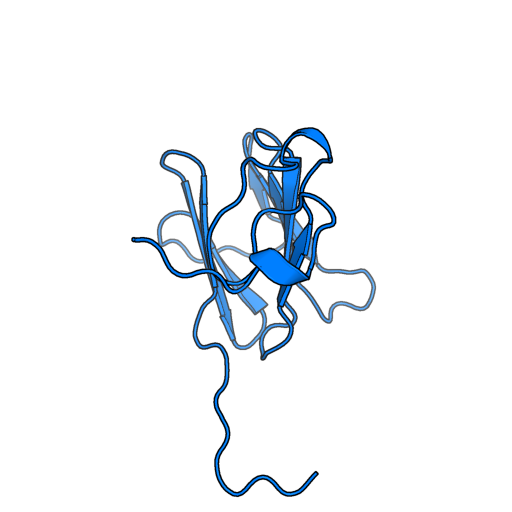 1 105 ? -21.321 -12.129 -2.474 1.00 78.75 105 ARG A CA 1
ATOM 829 C C . ARG A 1 105 ? -22.501 -12.913 -3.045 1.00 78.75 105 ARG A C 1
ATOM 831 O O . ARG A 1 105 ? -22.406 -13.368 -4.186 1.00 78.75 105 ARG A O 1
ATOM 838 N N . ASP A 1 106 ? -23.552 -13.048 -2.245 1.00 67.06 106 ASP A N 1
ATOM 839 C CA . ASP A 1 106 ? -24.870 -13.463 -2.730 1.00 67.06 106 ASP A CA 1
ATOM 840 C C . ASP A 1 106 ? -25.430 -12.430 -3.726 1.00 67.06 106 ASP A C 1
ATOM 842 O O . ASP A 1 106 ? -25.118 -11.216 -3.571 1.00 67.06 106 ASP A O 1
#

InterPro domains:
  IPR001846 von Willebrand factor, type D domain [PF00094] (4-106)
  IPR001846 von Willebrand factor, type D domain [PS51233] (1-106)
  IPR052424 Kielin/Chordin-like & BMP-binding Regulator [PTHR46698] (3-105)

Solvent-accessible surface area (backbone atoms only — not comparable to full-atom values): 6480 Å² total; per-residue (Å²): 138,91,69,96,73,87,86,74,57,72,64,50,77,49,74,58,91,90,49,38,38,37,42,27,55,79,54,39,44,24,54,74,84,43,78,58,66,78,72,39,81,56,93,55,36,40,34,38,63,43,94,87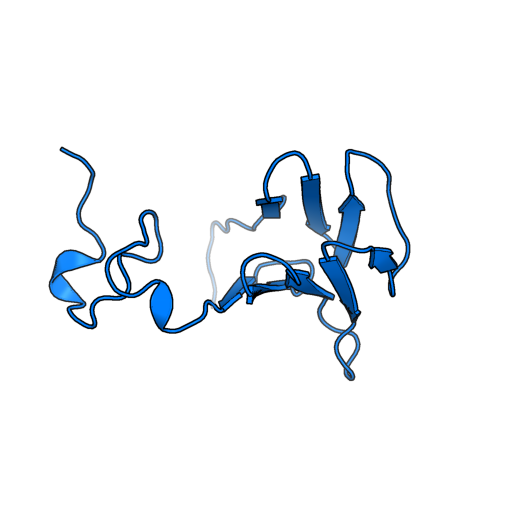,65,59,32,36,38,38,38,32,72,77,77,57,37,35,39,41,34,49,20,53,73,57,72,48,79,49,68,54,78,87,45,51,65,70,45,74,61,95,83,16,29,65,71,85,53,79,91,58,30,82,64,73,84,131

Secondary structure (DSSP, 8-state):
---SS-----EEEEEETTEEEEEEGGGEEEETTEEEPSSEE-SSEEEEE-TTSS-EEEEETTT--EEEE-SSS-EEEE--GGGTTT--STT---SS-GGGTTPPP-

Nearest PDB structures (foldseek):
  8d3d-assembly1_A  TM=9.287E-01  e=5.460E-05  Homo sapiens
  8d3c-assembly1_A  TM=8.937E-01  e=2.957E-04  Homo sapiens
  7wn3-assembly1_A  TM=8.347E-01  e=1.171E-04  Homo sapiens
  9gvj-assembly1_B  TM=8.876E-01  e=5.685E-04  Homo sapiens
  7pp6-assembly1_D  TM=8.833E-01  e=5.308E-03  Homo sapiens

Radius of gyration: 15.41 Å; Cα contacts (8 Å, |Δi|>4): 172; chains: 1; bounding box: 42×37×36 Å

Mean predicted aligned error: 4.16 Å

Foldseek 3Di:
DDDPDDDKDAWDWDDDPPWIWIAGAPRFIDIPNHTDDPQDDDPQWGWHADPVRQWIWIAGPPQRKIWIGRRMHDIDIDHDPVQQQVDDDQQARNVPPPVRRPDDDD

pLDDT: mean 93.81, std 7.75, range [49.47, 98.56]

Sequence (106 aa):
RDTKISSWTKTVSIKIGLMKINLGEKRRVKINGERVFVPEIRPEVIVTETEDRNSVLVESKVVGIKVLWDGNSFLEVSVPAEYKGKLCGLCGNFNHLPRDDLRTRD

Organism: Lygus hesperus (NCBI:txid30085)